Protein AF-A1ZEM6-F1 (afdb_monomer_lite)

Radius of gyration: 16.41 Å; chains: 1; bounding box: 43×34×38 Å

Sequence (172 aa):
MLGLWVEDVTYPALGAGQVQSYDAHRHSCMVERWQKPVINHLSFNGILYPYHRLQHARYHYVGRHGNALYYVHQGTVWRMDFEPTPGIWSVADFAGAGTSFYERRAYTEAMHLEGRGDELTHDEAEMLISYWQYSGELEGLIPYLIPCEHHERSSLGQYLSELRQTYAMVVA

Organism: NCBI:txid313606

pLDDT: mean 90.65, std 8.65, range [46.56, 97.38]

Foldseek 3Di:
DALFWKAFQVCNVQAIWGFFAADPVQQWTQTAPRLCQADPNDGNHRDTGHPVRIFGHALFFQDDDDQKTWGDHRLFIKIAGDDDDVVRGGPCSLVDPVQGRVNSSVVSVVCVVVVRIDGQDPVNLVVVLVVCLVPVPSLSCCCSSPPPVPPNPHTSVVVSVVVSVVVVVVVD

Secondary structure (DSSP, 8-state):
-TT-EEEESS-GGG-EEEEEEEETTTTEEEEE--SS-EETTEE-TTEEEEGGGEEE-EEEEEEEETTEEEEEETTEEEEEE---BTTB-SHHHHHSTTS-HHHHHHHHHHHHHTT--EEPPHHHHHHHHHHHHHH-TTGGGHHHHS--SS-TTS-HHHHHHHHHHHHHHH--

Structure (mmCIF, N/CA/C/O backbone):
data_AF-A1ZEM6-F1
#
_entry.id   AF-A1ZEM6-F1
#
loop_
_atom_site.group_PDB
_atom_site.id
_atom_site.type_symbol
_atom_site.label_atom_id
_atom_site.label_alt_id
_atom_site.label_comp_id
_atom_site.label_asym_id
_atom_site.label_entity_id
_atom_site.label_seq_id
_atom_site.pdbx_PDB_ins_code
_atom_site.Cartn_x
_atom_site.Cartn_y
_atom_site.Cartn_z
_atom_site.occupancy
_atom_site.B_iso_or_equiv
_atom_site.auth_seq_id
_atom_site.auth_comp_id
_atom_site.auth_asym_id
_atom_site.auth_atom_id
_atom_site.pdbx_PDB_model_num
ATOM 1 N N . MET A 1 1 ? -11.528 4.773 6.469 1.00 82.81 1 MET A N 1
ATOM 2 C CA . MET A 1 1 ? -10.085 4.643 6.797 1.00 82.81 1 MET A CA 1
ATOM 3 C C . MET A 1 1 ? -9.621 3.211 7.032 1.00 82.81 1 MET A C 1
ATOM 5 O O . MET A 1 1 ? -8.427 2.982 6.883 1.00 82.81 1 MET A O 1
ATOM 9 N N . LEU A 1 2 ? -10.494 2.274 7.426 1.00 91.00 2 LEU A N 1
ATOM 10 C CA . LEU A 1 2 ? -10.099 0.881 7.658 1.00 91.00 2 LEU A CA 1
ATOM 11 C C . LEU A 1 2 ? -9.315 0.315 6.466 1.00 91.00 2 LEU A C 1
ATOM 13 O O . LEU A 1 2 ? -9.704 0.545 5.327 1.00 91.00 2 LEU A O 1
ATOM 17 N N . GLY A 1 3 ? -8.206 -0.375 6.728 1.00 91.81 3 GLY A N 1
ATOM 18 C CA . GLY A 1 3 ? -7.379 -1.025 5.713 1.00 91.81 3 GLY A CA 1
ATOM 19 C C . GLY A 1 3 ? -6.491 -0.116 4.869 1.00 91.81 3 GLY A C 1
ATOM 20 O O . GLY A 1 3 ? -5.581 -0.620 4.208 1.00 91.81 3 GLY A O 1
ATOM 21 N N . LEU A 1 4 ? -6.702 1.200 4.926 1.00 93.56 4 LEU A N 1
ATOM 22 C CA . LEU A 1 4 ? -5.888 2.163 4.198 1.00 93.56 4 LEU A CA 1
ATOM 23 C C . LEU A 1 4 ? -4.500 2.286 4.834 1.00 93.56 4 LEU A C 1
ATOM 25 O O . LEU A 1 4 ? -4.338 2.263 6.058 1.00 93.56 4 LEU A O 1
ATOM 29 N N . TRP A 1 5 ? -3.504 2.467 3.979 1.00 95.12 5 TRP A N 1
ATOM 30 C CA . TRP A 1 5 ? -2.154 2.846 4.355 1.00 95.12 5 TRP A CA 1
ATOM 31 C C . TRP A 1 5 ? -2.068 4.339 4.653 1.00 95.12 5 TRP A C 1
ATOM 33 O O . TRP A 1 5 ? -2.541 5.185 3.886 1.00 95.12 5 TRP A O 1
ATOM 43 N N . VAL A 1 6 ? -1.439 4.651 5.777 1.00 95.62 6 VAL A N 1
ATOM 44 C CA . VAL A 1 6 ? -1.325 5.990 6.348 1.00 95.62 6 VAL A CA 1
ATOM 45 C C . VAL A 1 6 ? 0.102 6.273 6.786 1.00 95.62 6 VAL A C 1
ATOM 47 O O . VAL A 1 6 ? 0.853 5.354 7.084 1.00 95.62 6 VAL A O 1
ATOM 50 N N . GLU A 1 7 ? 0.461 7.544 6.863 1.00 96.12 7 GLU A N 1
ATOM 51 C CA . GLU A 1 7 ? 1.690 8.039 7.481 1.00 96.12 7 GLU A CA 1
ATOM 52 C C . GLU A 1 7 ? 1.341 8.841 8.737 1.00 96.12 7 GLU A C 1
ATOM 54 O O . GLU A 1 7 ? 0.303 9.507 8.779 1.00 96.12 7 GLU A O 1
ATOM 59 N N . ASP A 1 8 ? 2.219 8.811 9.742 1.00 95.56 8 ASP A N 1
ATOM 60 C CA . ASP A 1 8 ? 2.127 9.708 10.897 1.00 95.56 8 ASP A CA 1
ATOM 61 C C . ASP A 1 8 ? 2.864 11.024 10.592 1.00 95.56 8 ASP A C 1
ATOM 63 O O . ASP A 1 8 ? 4.083 11.041 10.400 1.00 95.56 8 ASP A O 1
ATOM 67 N N . VAL A 1 9 ? 2.132 12.140 10.575 1.00 95.50 9 VAL A N 1
ATOM 68 C CA . VAL A 1 9 ? 2.683 13.482 10.300 1.00 95.50 9 VAL A CA 1
ATOM 69 C C . VAL A 1 9 ? 3.625 13.976 11.401 1.00 95.50 9 VAL A C 1
ATOM 71 O O . VAL A 1 9 ? 4.488 14.814 11.154 1.00 95.50 9 VAL A O 1
ATOM 74 N N . THR A 1 10 ? 3.464 13.468 12.625 1.00 93.06 10 THR A N 1
ATOM 75 C CA . THR A 1 10 ? 4.297 13.803 13.787 1.00 93.06 10 THR A CA 1
ATOM 76 C C . THR A 1 10 ? 5.531 12.910 13.861 1.00 93.06 10 THR A C 1
ATOM 78 O O . THR A 1 10 ? 6.566 13.339 14.370 1.00 93.06 10 THR A O 1
ATOM 81 N N . TYR A 1 11 ? 5.451 11.681 13.337 1.00 92.12 11 TYR A N 1
ATOM 82 C CA . TYR A 1 11 ? 6.568 10.735 13.328 1.00 92.12 11 TYR A CA 1
ATOM 83 C C . TYR A 1 11 ? 6.850 10.131 11.937 1.00 92.12 11 TYR A C 1
ATOM 85 O O . TYR A 1 11 ? 6.749 8.913 11.753 1.00 92.12 11 TYR A O 1
ATOM 93 N N . PRO A 1 12 ? 7.313 10.938 10.957 1.00 90.19 12 PRO A N 1
ATOM 94 C CA . PRO A 1 12 ? 7.529 10.474 9.580 1.00 90.19 12 PRO A CA 1
ATOM 95 C C . PRO A 1 12 ? 8.537 9.323 9.452 1.00 90.19 12 PRO A C 1
ATOM 97 O O . PRO A 1 12 ? 8.545 8.584 8.468 1.00 90.19 12 PRO A O 1
ATOM 100 N N . ALA A 1 13 ? 9.399 9.148 10.458 1.00 91.38 13 ALA A N 1
ATOM 101 C CA . ALA A 1 13 ? 10.371 8.066 10.505 1.00 91.38 13 ALA A CA 1
ATOM 102 C C . ALA A 1 13 ? 9.726 6.666 10.523 1.00 91.38 13 ALA A C 1
ATOM 104 O O . ALA A 1 13 ? 10.405 5.723 10.124 1.00 91.38 13 ALA A O 1
ATOM 105 N N . LEU A 1 14 ? 8.452 6.518 10.923 1.00 93.31 14 LEU A N 1
ATOM 106 C CA . LEU A 1 14 ? 7.731 5.233 10.865 1.00 93.31 14 LEU A CA 1
ATOM 107 C C . LEU A 1 14 ? 7.543 4.719 9.429 1.00 93.31 14 LEU A C 1
ATOM 109 O O . LEU A 1 14 ? 7.387 3.512 9.223 1.00 93.31 14 LEU A O 1
ATOM 113 N N . GLY A 1 15 ? 7.571 5.624 8.445 1.00 93.94 15 GLY A N 1
ATOM 114 C CA . GLY A 1 15 ? 7.066 5.358 7.105 1.00 93.94 15 GLY A CA 1
ATOM 115 C C . GLY A 1 15 ? 5.536 5.327 7.097 1.00 93.94 15 GLY A C 1
ATOM 116 O O . GLY A 1 15 ? 4.877 6.056 7.835 1.00 93.94 15 GLY A O 1
ATOM 117 N N . ALA A 1 16 ? 4.983 4.473 6.252 1.00 95.00 16 ALA A N 1
ATOM 118 C CA . ALA A 1 16 ? 3.581 4.103 6.212 1.00 95.00 16 ALA A CA 1
ATOM 119 C C . ALA A 1 16 ? 3.247 2.895 7.116 1.00 95.00 16 ALA A C 1
ATOM 121 O O . ALA A 1 16 ? 4.078 2.030 7.399 1.00 95.00 16 ALA A O 1
ATOM 122 N N . GLY A 1 17 ? 1.997 2.829 7.553 1.00 95.50 17 GLY A N 1
ATOM 123 C CA . GLY A 1 17 ? 1.397 1.728 8.303 1.00 95.50 17 GLY A CA 1
ATOM 124 C C . GLY A 1 17 ? -0.039 1.509 7.846 1.00 95.50 17 GLY A C 1
ATOM 125 O O . GLY A 1 17 ? -0.609 2.359 7.169 1.00 95.50 17 GLY A O 1
ATOM 126 N N . GLN A 1 18 ? -0.625 0.366 8.181 1.00 95.25 18 GLN A N 1
ATOM 127 C CA . GLN A 1 18 ? -1.958 -0.024 7.738 1.00 95.25 18 GLN A CA 1
ATOM 128 C C . GLN A 1 18 ? -2.962 0.045 8.888 1.00 95.25 18 GLN A C 1
ATOM 130 O O . GLN A 1 18 ? -2.776 -0.586 9.933 1.00 95.25 18 GLN A O 1
ATOM 135 N N . VAL A 1 19 ? -4.053 0.781 8.679 1.00 94.75 19 VAL A N 1
ATOM 136 C CA . VAL A 1 19 ? -5.146 0.898 9.651 1.00 94.75 19 VAL A CA 1
ATOM 137 C C . VAL A 1 19 ? -5.845 -0.454 9.813 1.00 94.75 19 VAL A C 1
ATOM 139 O O . VAL A 1 19 ? -6.445 -0.963 8.869 1.00 94.75 19 VAL A O 1
ATOM 142 N N . GLN A 1 20 ? -5.805 -1.022 11.017 1.00 94.56 20 GLN A N 1
ATOM 143 C CA . GLN A 1 20 ? -6.416 -2.320 11.330 1.00 94.56 20 GLN A CA 1
ATOM 144 C C . GLN A 1 20 ? -7.802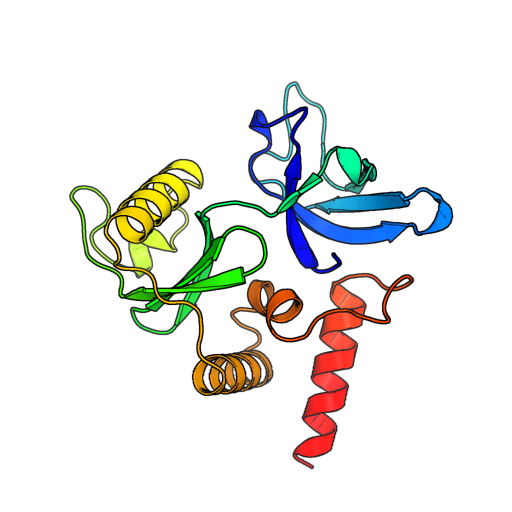 -2.202 11.957 1.00 94.56 20 GLN A C 1
ATOM 146 O O . GLN A 1 20 ? -8.611 -3.115 11.819 1.00 94.56 20 GLN A O 1
ATOM 151 N N . SER A 1 21 ? -8.081 -1.106 12.659 1.00 92.50 21 SER A N 1
ATOM 152 C CA . SER A 1 21 ? -9.401 -0.808 13.216 1.00 92.50 21 SER A CA 1
ATOM 153 C C . SER A 1 21 ? -9.549 0.688 13.479 1.00 92.50 21 SER A C 1
ATOM 155 O O . SER A 1 21 ? -8.567 1.439 13.502 1.00 92.50 21 SER A O 1
ATOM 157 N N . TYR A 1 22 ? -10.790 1.119 13.677 1.00 88.75 22 TYR A N 1
ATOM 158 C CA . TYR A 1 22 ? -11.150 2.484 14.037 1.00 88.75 22 TYR A CA 1
ATOM 159 C C . TYR A 1 22 ? -11.918 2.490 15.365 1.00 88.75 22 TYR A C 1
ATOM 161 O O . TYR A 1 22 ? -12.779 1.646 15.587 1.00 88.75 22 TYR A O 1
ATOM 169 N N . ASP A 1 23 ? -11.603 3.443 16.242 1.00 88.62 23 ASP A N 1
ATOM 170 C CA . ASP A 1 23 ? -12.372 3.763 17.443 1.00 88.62 23 ASP A CA 1
ATOM 171 C C . ASP A 1 23 ? -13.088 5.105 17.243 1.00 88.62 23 ASP A C 1
ATOM 173 O O . ASP A 1 23 ? -12.477 6.182 17.325 1.00 88.62 23 ASP A O 1
ATOM 177 N N . ALA A 1 24 ? -14.400 5.026 17.001 1.00 84.44 24 ALA A N 1
ATOM 178 C CA . ALA A 1 24 ? -15.255 6.186 16.784 1.00 84.44 24 ALA A CA 1
ATOM 179 C C . ALA A 1 24 ? -15.351 7.117 17.986 1.00 84.44 24 ALA A C 1
ATOM 181 O O . ALA A 1 24 ? -15.338 8.336 17.824 1.00 84.44 24 ALA A O 1
ATOM 182 N N . HIS A 1 25 ? -15.359 6.563 19.196 1.00 86.88 25 HIS A N 1
ATOM 183 C CA . HIS A 1 25 ? -15.473 7.353 20.416 1.00 86.88 25 HIS A CA 1
ATOM 184 C C . HIS A 1 25 ? -14.220 8.190 20.673 1.00 86.88 25 HIS A C 1
ATOM 186 O O . HIS A 1 25 ? -14.305 9.284 21.227 1.00 86.88 25 HIS A O 1
ATOM 192 N N . ARG A 1 26 ? -13.050 7.680 20.271 1.00 88.31 26 ARG A N 1
ATOM 193 C CA . ARG A 1 26 ? -11.756 8.354 20.456 1.00 88.31 26 ARG A CA 1
ATOM 194 C C . ARG A 1 26 ? -11.252 9.074 19.209 1.00 88.31 26 ARG A C 1
ATOM 196 O O . ARG A 1 26 ? -10.156 9.631 19.255 1.00 88.31 26 ARG A O 1
ATOM 203 N N . HIS A 1 27 ? -11.994 9.034 18.100 1.00 90.56 27 HIS A N 1
ATOM 204 C CA . HIS A 1 27 ? -11.561 9.550 16.797 1.00 90.56 27 HIS A CA 1
ATOM 205 C C . HIS A 1 27 ? -10.120 9.122 16.444 1.00 90.56 27 HIS A C 1
ATOM 207 O O . HIS A 1 27 ? -9.272 9.943 16.080 1.00 90.56 27 HIS A O 1
ATOM 213 N N . SER A 1 28 ? -9.823 7.833 16.642 1.00 93.50 28 SER A N 1
ATOM 214 C CA . SER A 1 28 ? -8.466 7.281 16.552 1.00 93.50 28 SER A CA 1
ATOM 215 C C . SER A 1 28 ? -8.441 5.936 15.830 1.00 93.50 28 SER A C 1
ATOM 217 O O . SER A 1 28 ? -9.406 5.184 15.882 1.00 93.50 28 SER A O 1
ATOM 219 N N . CYS A 1 29 ? -7.328 5.604 15.182 1.00 93.94 29 CYS A N 1
ATOM 220 C CA . CYS A 1 29 ? -7.115 4.332 14.491 1.00 93.94 29 CYS A CA 1
ATOM 221 C C . CYS A 1 29 ? -6.086 3.467 15.197 1.00 93.94 29 CYS A C 1
ATOM 223 O O . CYS A 1 29 ? -5.040 3.969 15.599 1.00 93.94 29 CYS A O 1
ATOM 225 N N . MET A 1 30 ? -6.328 2.161 15.256 1.00 95.12 30 MET A N 1
ATOM 226 C CA . MET A 1 30 ? -5.258 1.207 15.525 1.00 95.12 30 MET A CA 1
ATOM 227 C C . MET A 1 30 ? -4.487 0.982 14.230 1.00 95.12 30 MET A C 1
ATOM 229 O O . MET A 1 30 ? -5.076 0.586 13.220 1.00 95.12 30 MET A O 1
ATOM 233 N N . VAL A 1 31 ? -3.184 1.245 14.248 1.00 95.81 31 VAL A N 1
ATOM 234 C CA . VAL A 1 31 ? -2.320 1.064 13.077 1.00 95.81 31 VAL A CA 1
ATOM 235 C C . VAL A 1 31 ? -1.299 -0.026 13.371 1.00 95.81 31 VAL A C 1
ATOM 237 O O . VAL A 1 31 ? -0.703 -0.078 14.448 1.00 95.81 31 VAL A O 1
ATOM 240 N N . GLU A 1 32 ? -1.110 -0.912 12.403 1.00 95.69 32 GLU A N 1
ATOM 241 C CA . GLU A 1 32 ? -0.087 -1.951 12.438 1.00 95.69 32 GLU A CA 1
ATOM 242 C C . GLU A 1 32 ? 0.701 -1.962 11.132 1.00 95.69 32 GLU A C 1
ATOM 244 O O . GLU A 1 32 ? 0.435 -1.183 10.219 1.00 95.69 32 GLU A O 1
ATOM 249 N N . ARG A 1 33 ? 1.672 -2.876 11.026 1.00 93.81 33 ARG A N 1
ATOM 250 C CA . ARG A 1 33 ? 2.483 -3.068 9.816 1.00 93.81 33 ARG A CA 1
ATOM 251 C C . ARG A 1 33 ? 3.194 -1.784 9.377 1.00 93.81 33 ARG A C 1
ATOM 253 O O . ARG A 1 33 ? 3.429 -1.587 8.187 1.00 93.81 33 ARG A O 1
ATOM 260 N N . TRP A 1 34 ? 3.561 -0.931 10.338 1.00 95.31 34 TRP A N 1
ATOM 261 C CA . TRP A 1 34 ? 4.481 0.175 10.090 1.00 95.31 34 TRP A CA 1
ATOM 262 C C . TRP A 1 34 ? 5.757 -0.357 9.438 1.00 95.31 34 TRP A C 1
ATOM 264 O O . TRP A 1 34 ? 6.263 -1.397 9.864 1.00 95.31 34 TRP A O 1
ATOM 274 N N . GLN A 1 35 ? 6.315 0.342 8.445 1.00 92.06 35 GLN A N 1
ATOM 275 C CA . GLN A 1 35 ? 7.572 -0.122 7.841 1.00 92.06 35 GLN A CA 1
ATOM 276 C C . GLN A 1 35 ? 8.763 -0.029 8.793 1.00 92.06 35 GLN A C 1
ATOM 278 O O . GLN A 1 35 ? 9.673 -0.853 8.707 1.00 92.06 35 GLN A O 1
ATOM 283 N N . LYS A 1 36 ? 8.753 0.923 9.731 1.00 91.81 36 LYS A N 1
ATOM 284 C CA . LYS A 1 36 ? 9.650 0.922 10.893 1.00 91.81 36 LYS A CA 1
ATOM 285 C C . LYS A 1 36 ? 8.831 0.790 12.176 1.00 91.81 36 LYS A C 1
ATOM 287 O O . LYS A 1 36 ? 8.566 1.793 12.833 1.00 91.81 36 LYS A O 1
ATOM 292 N N . PRO A 1 37 ? 8.423 -0.434 12.554 1.00 91.25 37 PRO A N 1
ATOM 293 C CA . PRO A 1 37 ? 7.498 -0.642 13.665 1.00 91.25 37 PRO A CA 1
ATOM 294 C C . PRO A 1 37 ? 8.152 -0.471 15.038 1.00 91.25 37 PRO A C 1
ATOM 296 O O . PRO A 1 37 ? 7.434 -0.340 16.025 1.00 91.25 37 PRO A O 1
ATOM 299 N N . VAL A 1 38 ? 9.489 -0.478 15.116 1.00 92.56 38 VAL A N 1
ATOM 300 C CA . VAL A 1 38 ? 10.242 -0.269 16.357 1.00 92.56 38 VAL A CA 1
ATOM 301 C C . VAL A 1 38 ? 11.274 0.832 16.160 1.00 92.56 38 VAL A C 1
ATOM 303 O O . VAL A 1 38 ? 12.131 0.731 15.282 1.00 92.56 38 VAL A O 1
ATOM 306 N N . ILE A 1 39 ? 11.219 1.868 16.997 1.00 89.81 39 ILE A N 1
ATOM 307 C CA . ILE A 1 39 ? 12.190 2.971 17.014 1.00 89.81 39 ILE A CA 1
ATOM 308 C C . ILE A 1 39 ? 12.572 3.240 18.466 1.00 89.81 39 ILE A C 1
ATOM 310 O O . ILE A 1 39 ? 11.704 3.331 19.329 1.00 89.81 39 ILE A O 1
ATOM 314 N N . ASN A 1 40 ? 13.875 3.329 18.752 1.00 91.19 40 ASN A N 1
ATOM 315 C CA . ASN A 1 40 ? 14.401 3.516 20.111 1.00 91.19 40 ASN A CA 1
ATOM 316 C C . ASN A 1 40 ? 13.824 2.506 21.125 1.00 91.19 40 ASN A C 1
ATOM 318 O O . ASN A 1 40 ? 13.452 2.875 22.235 1.00 91.19 40 ASN A O 1
ATOM 322 N N . HIS A 1 41 ? 13.724 1.233 20.724 1.00 93.12 41 HIS A N 1
ATOM 323 C CA . HIS A 1 41 ? 13.153 0.130 21.515 1.00 93.12 41 HIS A CA 1
ATOM 324 C C . HIS A 1 41 ? 11.652 0.247 21.846 1.00 93.12 41 HIS A C 1
ATOM 326 O O . HIS A 1 41 ? 11.136 -0.569 22.607 1.00 93.12 41 HIS A O 1
ATOM 332 N N . LEU A 1 42 ? 10.931 1.206 21.258 1.00 91.31 42 LEU A N 1
ATOM 333 C CA . LEU A 1 42 ? 9.482 1.355 21.408 1.00 91.31 42 LEU A CA 1
ATOM 334 C C . LEU A 1 42 ? 8.761 0.762 20.199 1.00 91.31 42 LEU A C 1
ATOM 336 O O . LEU A 1 42 ? 9.099 1.098 19.066 1.00 91.31 42 LEU A O 1
ATOM 340 N N . SER A 1 43 ? 7.771 -0.101 20.446 1.00 93.88 43 SER A N 1
ATOM 341 C CA . SER A 1 43 ? 6.876 -0.623 19.408 1.00 93.88 43 SER A CA 1
ATOM 342 C C . SER A 1 43 ? 5.737 0.354 19.136 1.00 93.88 43 SER A C 1
ATOM 344 O O . SER A 1 43 ? 5.097 0.848 20.062 1.00 93.88 43 SER A O 1
ATOM 346 N N . PHE A 1 44 ? 5.467 0.572 17.856 1.00 94.75 44 PHE A N 1
ATOM 347 C CA . PHE A 1 44 ? 4.429 1.463 17.343 1.00 94.75 44 PHE A CA 1
ATOM 348 C C . PHE A 1 44 ? 3.255 0.699 16.711 1.00 94.75 44 PHE A C 1
ATOM 350 O O . PHE A 1 44 ? 2.234 1.286 16.371 1.00 94.75 44 PHE A O 1
ATOM 357 N N . ASN A 1 45 ? 3.362 -0.624 16.564 1.00 95.00 45 ASN A N 1
ATOM 358 C CA . ASN A 1 45 ? 2.226 -1.446 16.145 1.00 95.00 45 ASN A CA 1
ATOM 359 C C . ASN A 1 45 ? 1.218 -1.605 17.291 1.00 95.00 45 ASN A C 1
ATOM 361 O O . ASN A 1 45 ? 1.610 -1.818 18.439 1.00 95.00 45 ASN A O 1
ATOM 365 N N . GLY A 1 46 ? -0.073 -1.563 16.956 1.00 89.31 46 GLY A N 1
ATOM 366 C CA . GLY A 1 46 ? -1.166 -1.887 17.878 1.00 89.31 46 GLY A CA 1
ATOM 367 C C . GLY A 1 46 ? -1.543 -0.759 18.843 1.00 89.31 46 GLY A C 1
ATOM 368 O O . GLY A 1 46 ? -2.361 -0.969 19.736 1.00 89.31 46 GLY A O 1
ATOM 369 N N . ILE A 1 47 ? -0.975 0.441 18.677 1.00 92.56 47 ILE A N 1
ATOM 370 C CA . ILE A 1 47 ? -1.375 1.631 19.441 1.00 92.56 47 ILE A CA 1
ATOM 371 C C . ILE A 1 47 ? -2.427 2.447 18.679 1.00 92.56 47 ILE A C 1
ATOM 373 O O . ILE A 1 47 ? -2.561 2.336 17.458 1.00 92.56 47 ILE A O 1
ATOM 377 N N . LEU A 1 48 ? -3.177 3.274 19.413 1.00 93.88 48 LEU A N 1
ATOM 378 C CA . LEU A 1 48 ? -4.186 4.170 18.847 1.00 93.88 48 LEU A CA 1
ATOM 379 C C . LEU A 1 48 ? -3.572 5.513 18.438 1.00 93.88 48 LEU A C 1
ATOM 381 O O . LEU A 1 48 ? -2.964 6.207 19.253 1.00 93.88 48 LEU A O 1
ATOM 385 N N . TYR A 1 49 ? -3.808 5.898 17.189 1.00 95.12 49 TYR A N 1
ATOM 386 C CA . TYR A 1 49 ? -3.358 7.142 16.576 1.00 95.12 49 TYR A CA 1
ATOM 387 C C . TYR A 1 49 ? -4.552 8.057 16.291 1.00 95.12 49 TYR A C 1
ATOM 389 O O . TYR A 1 49 ? -5.461 7.647 15.566 1.00 95.12 49 TYR A O 1
ATOM 397 N N . PRO A 1 50 ? -4.569 9.298 16.805 1.00 94.88 50 PRO A N 1
ATOM 398 C CA . PRO A 1 50 ? -5.611 10.264 16.478 1.00 94.88 50 PRO A CA 1
ATOM 399 C C . PRO A 1 50 ? -5.660 10.580 14.982 1.00 94.88 50 PRO A C 1
ATOM 401 O O . PRO A 1 50 ? -4.617 10.748 14.351 1.00 94.88 50 PRO A O 1
ATOM 404 N N . TYR A 1 51 ? -6.862 10.766 14.432 1.00 92.00 51 TYR A N 1
ATOM 405 C CA . TYR A 1 51 ? -7.045 11.049 13.003 1.00 92.00 51 TYR A CA 1
ATOM 406 C C . TYR A 1 51 ? -6.247 12.235 12.476 1.00 92.00 51 TYR A C 1
ATOM 408 O O . TYR A 1 51 ? -5.644 12.139 11.417 1.00 92.00 51 TYR A O 1
ATOM 416 N N . HIS A 1 52 ? -6.186 13.332 13.229 1.00 93.56 52 HIS A N 1
ATOM 417 C CA . HIS A 1 52 ? -5.463 14.535 12.813 1.00 93.56 52 HIS A CA 1
ATOM 418 C C .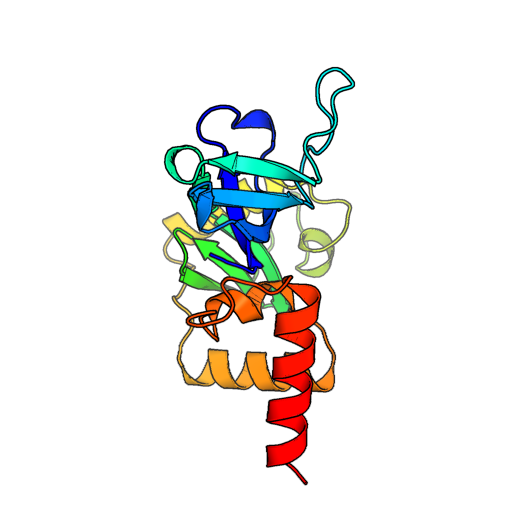 HIS A 1 52 ? -3.942 14.330 12.679 1.00 93.56 52 HIS A C 1
ATOM 420 O O . HIS A 1 52 ? -3.259 15.214 12.172 1.00 93.56 52 HIS A O 1
ATOM 426 N N . ARG A 1 53 ? -3.398 13.201 13.160 1.00 95.00 53 ARG A N 1
ATOM 427 C CA . ARG A 1 53 ? -1.987 12.831 12.979 1.00 95.00 53 ARG A CA 1
ATOM 428 C C . ARG A 1 53 ? -1.746 11.931 11.777 1.00 95.00 53 ARG A C 1
ATOM 430 O O . ARG A 1 53 ? -0.594 11.711 11.420 1.00 95.00 53 ARG A O 1
ATOM 437 N N . LEU A 1 54 ? -2.802 11.381 11.195 1.00 95.44 54 LEU A N 1
ATOM 438 C CA . LEU A 1 54 ? -2.706 10.430 10.106 1.00 95.44 54 LEU A CA 1
ATOM 439 C C . LEU A 1 54 ? -3.032 11.129 8.793 1.00 95.44 54 LEU A C 1
ATOM 441 O O . LEU A 1 54 ? -4.038 11.823 8.673 1.00 95.44 54 LEU A O 1
ATOM 445 N N . GLN A 1 55 ? -2.194 10.895 7.794 1.00 95.62 55 GLN A N 1
ATOM 446 C CA . GLN A 1 55 ? -2.476 11.254 6.408 1.00 95.62 55 GLN A CA 1
ATOM 447 C C . GLN A 1 55 ? -2.404 10.007 5.537 1.00 95.62 55 GLN A C 1
ATOM 449 O O . GLN A 1 55 ? -1.720 9.047 5.890 1.00 95.62 55 GLN A O 1
ATOM 454 N N . HIS A 1 56 ? -3.078 10.006 4.389 1.00 95.19 56 HIS A N 1
ATOM 455 C CA . HIS A 1 56 ? -2.932 8.910 3.435 1.00 95.19 56 HIS A CA 1
ATOM 456 C C . HIS A 1 56 ? -1.478 8.767 2.989 1.00 95.19 56 HIS A C 1
ATOM 458 O O . HIS A 1 56 ? -0.805 9.760 2.703 1.00 95.19 56 HIS A O 1
ATOM 464 N N . ALA A 1 57 ? -1.009 7.522 2.911 1.00 94.69 57 ALA A N 1
ATOM 465 C CA . ALA A 1 57 ? 0.330 7.240 2.430 1.00 94.69 57 ALA A CA 1
ATOM 466 C C . ALA A 1 57 ? 0.518 7.750 0.994 1.00 94.69 57 ALA A C 1
ATOM 468 O O . ALA A 1 57 ? -0.405 7.739 0.171 1.00 94.69 57 ALA A O 1
ATOM 469 N N . ARG A 1 58 ? 1.736 8.207 0.699 1.00 94.69 58 ARG A N 1
ATOM 470 C CA . ARG A 1 58 ? 2.103 8.754 -0.609 1.00 94.69 58 ARG A CA 1
ATOM 471 C C . ARG A 1 58 ? 3.089 7.829 -1.305 1.00 94.69 58 ARG A C 1
ATOM 473 O O . ARG A 1 58 ? 4.114 7.480 -0.723 1.00 94.69 58 ARG A O 1
ATOM 480 N N . TYR A 1 59 ? 2.781 7.486 -2.555 1.00 96.38 59 TYR A N 1
ATOM 481 C CA . TYR A 1 59 ? 3.606 6.628 -3.414 1.00 96.38 59 TYR A CA 1
ATOM 482 C C . TYR A 1 59 ? 3.941 5.283 -2.762 1.00 96.38 59 TYR A C 1
ATOM 484 O O . TYR A 1 59 ? 5.036 4.742 -2.918 1.00 96.38 59 TYR A O 1
ATOM 492 N N . HIS A 1 60 ? 3.009 4.759 -1.966 1.00 95.75 60 HIS A N 1
ATOM 493 C CA . HIS A 1 60 ? 3.232 3.514 -1.254 1.00 95.75 60 HIS A CA 1
ATOM 494 C C . HIS A 1 60 ? 2.871 2.337 -2.156 1.00 95.75 60 HIS A C 1
ATOM 496 O O . HIS A 1 60 ? 1.714 2.178 -2.533 1.00 95.75 60 HIS A O 1
ATOM 502 N N . TYR A 1 61 ? 3.867 1.522 -2.498 1.00 95.31 61 TYR A N 1
ATOM 503 C CA . TYR A 1 61 ? 3.669 0.263 -3.210 1.00 95.31 61 TYR A CA 1
ATOM 504 C C . TYR A 1 61 ? 2.847 -0.721 -2.371 1.00 95.31 61 TYR A C 1
ATOM 506 O O . TYR A 1 61 ? 3.197 -0.997 -1.224 1.00 95.31 61 TYR A O 1
ATOM 514 N N . VAL A 1 62 ? 1.799 -1.281 -2.972 1.00 93.31 62 VAL A N 1
ATOM 515 C CA . VAL A 1 62 ? 0.827 -2.161 -2.299 1.00 93.31 62 VAL A CA 1
ATOM 516 C C . VAL A 1 62 ? 0.680 -3.528 -2.969 1.00 93.31 62 VAL A C 1
ATOM 518 O O . VAL A 1 62 ? 0.097 -4.432 -2.373 1.00 93.31 62 VAL A O 1
ATOM 521 N N . GLY A 1 63 ? 1.241 -3.723 -4.165 1.00 93.69 63 GLY A N 1
ATOM 522 C CA . GLY A 1 63 ? 1.282 -5.031 -4.816 1.00 93.69 63 GLY A CA 1
ATOM 523 C C . GLY A 1 63 ? 1.517 -4.962 -6.323 1.00 93.69 63 GLY A C 1
ATOM 524 O O . GLY A 1 63 ? 1.633 -3.881 -6.894 1.00 93.69 63 GLY A O 1
ATOM 525 N N . ARG A 1 64 ? 1.583 -6.125 -6.977 1.00 94.44 64 ARG A N 1
ATOM 526 C CA . ARG A 1 64 ? 1.778 -6.247 -8.429 1.00 94.44 64 ARG A CA 1
ATOM 527 C C . ARG A 1 64 ? 0.895 -7.330 -9.044 1.00 94.44 64 ARG A C 1
ATOM 529 O O . ARG A 1 64 ? 0.584 -8.312 -8.376 1.00 94.44 64 ARG A O 1
ATOM 536 N N . HIS A 1 65 ? 0.597 -7.200 -10.332 1.00 93.25 65 HIS A N 1
ATOM 537 C CA . HIS A 1 65 ? 0.020 -8.262 -11.159 1.00 93.25 65 HIS A CA 1
ATOM 538 C C . HIS A 1 65 ? 0.699 -8.246 -12.531 1.00 93.25 65 HIS A C 1
ATOM 540 O O . HIS A 1 65 ? 0.753 -7.214 -13.199 1.00 93.25 65 HIS A O 1
ATOM 546 N N . GLY A 1 66 ? 1.284 -9.374 -12.941 1.00 91.62 66 GLY A N 1
ATOM 547 C CA . GLY A 1 66 ? 2.174 -9.395 -14.105 1.00 91.62 66 GLY A CA 1
ATOM 548 C C . GLY A 1 66 ? 3.335 -8.403 -13.942 1.00 91.62 66 GLY A C 1
ATOM 549 O O . GLY A 1 66 ? 4.042 -8.448 -12.930 1.00 91.62 66 GLY A O 1
ATOM 550 N N . ASN A 1 67 ? 3.505 -7.517 -14.930 1.00 94.69 67 ASN A N 1
ATOM 551 C CA . ASN A 1 67 ? 4.490 -6.429 -14.914 1.00 94.69 67 ASN A CA 1
ATOM 552 C C . ASN A 1 67 ? 3.920 -5.090 -14.399 1.00 94.69 67 ASN A C 1
ATOM 554 O O . ASN A 1 67 ? 4.647 -4.103 -14.350 1.00 94.69 67 ASN A O 1
ATOM 558 N N . ALA A 1 68 ? 2.640 -5.043 -14.020 1.00 95.88 68 ALA A N 1
ATOM 559 C CA . ALA A 1 68 ? 2.017 -3.844 -13.480 1.00 95.88 68 ALA A CA 1
ATOM 560 C C . ALA A 1 68 ? 2.271 -3.733 -11.972 1.00 95.88 68 ALA A C 1
ATOM 562 O O . ALA A 1 68 ? 2.082 -4.697 -11.221 1.00 95.88 68 ALA A O 1
ATOM 563 N N . LEU A 1 69 ? 2.671 -2.545 -11.531 1.00 96.88 69 LEU A N 1
ATOM 564 C CA . LEU A 1 69 ? 2.765 -2.155 -10.133 1.00 96.88 69 LEU A CA 1
ATOM 565 C C . LEU A 1 69 ? 1.519 -1.375 -9.731 1.00 96.88 69 LEU A C 1
ATOM 567 O O . LEU A 1 69 ? 1.091 -0.467 -10.443 1.00 96.88 69 LEU A O 1
ATOM 571 N N . TYR A 1 70 ? 1.008 -1.676 -8.543 1.00 96.94 70 TYR A N 1
ATOM 572 C CA . TYR A 1 70 ? -0.048 -0.914 -7.899 1.00 96.94 70 TYR A CA 1
ATOM 573 C C . TYR A 1 70 ? 0.513 -0.199 -6.680 1.00 96.94 70 TYR A C 1
ATOM 575 O O . TYR A 1 70 ? 1.222 -0.776 -5.843 1.00 96.94 70 TYR A O 1
ATOM 583 N N . TYR A 1 71 ? 0.185 1.079 -6.581 1.00 96.62 71 TYR A N 1
ATOM 584 C CA . TYR A 1 71 ? 0.604 1.944 -5.494 1.00 96.62 71 TYR A CA 1
ATOM 585 C C . TYR A 1 71 ? -0.530 2.882 -5.113 1.00 96.62 71 TYR A C 1
ATOM 587 O O . TYR A 1 71 ? -1.479 3.080 -5.866 1.00 96.62 71 TYR A O 1
ATOM 595 N N . VAL A 1 72 ? -0.433 3.459 -3.923 1.00 94.88 72 VAL A N 1
ATOM 596 C CA . VAL A 1 72 ? -1.417 4.422 -3.437 1.00 94.88 72 VAL A CA 1
ATOM 597 C C . VAL A 1 72 ? -0.797 5.803 -3.357 1.00 94.88 72 VAL A C 1
ATOM 599 O O . VAL A 1 72 ? 0.336 5.981 -2.895 1.00 94.88 72 VAL A O 1
ATOM 602 N N . HIS A 1 73 ? -1.556 6.792 -3.807 1.00 94.81 73 HIS A N 1
ATOM 603 C CA . HIS A 1 73 ? -1.209 8.195 -3.691 1.00 94.81 73 HIS A CA 1
ATOM 604 C C . HIS A 1 73 ? -2.447 8.963 -3.240 1.00 94.81 73 HIS A C 1
ATOM 606 O O . HIS A 1 73 ? -3.462 8.967 -3.928 1.00 94.81 73 HIS A O 1
ATOM 612 N N . GLN A 1 74 ? -2.364 9.580 -2.056 1.00 89.62 74 GLN A N 1
ATOM 613 C CA . GLN A 1 74 ? -3.427 10.431 -1.504 1.00 89.62 74 GLN A CA 1
ATOM 614 C C . GLN A 1 74 ? -4.801 9.744 -1.382 1.00 89.62 74 GLN A C 1
ATOM 616 O O . GLN A 1 74 ? -5.835 10.390 -1.484 1.00 89.62 74 GLN A O 1
ATOM 621 N N . GLY A 1 75 ? -4.817 8.437 -1.109 1.00 88.94 75 GLY A N 1
ATOM 622 C CA . GLY A 1 75 ? -6.061 7.678 -0.941 1.00 88.94 75 GLY A CA 1
ATOM 623 C C . GLY A 1 75 ? -6.618 7.082 -2.234 1.00 88.94 75 GLY A C 1
ATOM 624 O O . GLY A 1 75 ? -7.580 6.328 -2.163 1.00 88.94 75 GLY A O 1
ATOM 625 N N . THR A 1 76 ? -5.980 7.335 -3.375 1.00 92.38 76 THR A N 1
ATOM 626 C CA . THR A 1 76 ? -6.334 6.742 -4.670 1.00 92.38 76 THR A CA 1
ATOM 627 C C . THR A 1 76 ? -5.344 5.642 -5.037 1.00 92.38 76 THR A C 1
ATOM 629 O O . THR A 1 76 ? -4.150 5.752 -4.735 1.00 92.38 76 THR A O 1
ATOM 632 N N . VAL A 1 77 ? -5.829 4.576 -5.681 1.00 95.00 77 VAL A N 1
ATOM 633 C CA . VAL A 1 77 ? -4.982 3.525 -6.260 1.00 95.00 77 VAL A CA 1
ATOM 634 C C . VAL A 1 77 ? -4.565 3.940 -7.659 1.00 95.00 77 VAL A C 1
ATOM 636 O O . VAL A 1 77 ? -5.388 4.312 -8.490 1.00 95.00 77 VAL A O 1
ATOM 639 N N . TRP A 1 78 ? -3.275 3.821 -7.909 1.00 97.19 78 TRP A N 1
ATOM 640 C CA . TRP A 1 78 ? -2.658 4.080 -9.191 1.00 97.19 78 TRP A CA 1
ATOM 641 C C . TRP A 1 78 ? -1.960 2.821 -9.683 1.00 97.19 78 TRP A C 1
ATOM 643 O O . TRP A 1 78 ? -1.484 1.991 -8.897 1.00 97.19 78 TRP A O 1
ATOM 653 N N . ARG A 1 79 ? -1.876 2.711 -11.002 1.00 96.88 79 ARG A N 1
ATOM 654 C CA . ARG A 1 79 ? -1.153 1.672 -11.718 1.00 96.88 79 ARG A CA 1
ATOM 655 C C . ARG A 1 79 ? 0.000 2.307 -12.492 1.00 96.88 79 ARG A C 1
ATOM 657 O O . ARG A 1 79 ? -0.086 3.443 -12.940 1.00 96.88 79 ARG A O 1
ATOM 664 N N . MET A 1 80 ? 1.086 1.565 -12.651 1.00 96.94 80 MET A N 1
ATOM 665 C CA . MET A 1 80 ? 2.085 1.813 -13.692 1.00 96.94 80 MET A CA 1
ATOM 666 C C . MET A 1 80 ? 2.639 0.480 -14.185 1.00 96.94 80 MET A C 1
ATOM 668 O O . MET A 1 80 ? 2.636 -0.501 -13.439 1.00 96.94 80 MET A O 1
ATOM 672 N N . ASP A 1 81 ? 3.148 0.433 -15.409 1.00 97.00 81 ASP A N 1
ATOM 673 C CA . ASP A 1 81 ? 3.952 -0.704 -15.849 1.00 97.00 81 ASP A CA 1
ATOM 674 C C . ASP A 1 81 ? 5.396 -0.533 -15.357 1.00 97.00 81 ASP A C 1
ATOM 676 O O . ASP A 1 81 ? 5.960 0.560 -15.391 1.00 97.00 81 ASP A O 1
ATOM 680 N N . PHE A 1 82 ? 5.996 -1.614 -14.855 1.00 97.31 82 PHE A N 1
ATOM 681 C CA . PHE A 1 82 ? 7.360 -1.574 -14.340 1.00 97.31 82 PHE A CA 1
ATOM 682 C C . PHE A 1 82 ? 8.373 -1.373 -15.471 1.00 97.31 82 PHE A C 1
ATOM 684 O O . PHE A 1 82 ? 8.456 -2.188 -16.397 1.00 97.31 82 PHE A O 1
ATOM 691 N N . GLU A 1 83 ? 9.201 -0.340 -15.329 1.00 95.38 83 GLU A N 1
ATOM 692 C CA . GLU A 1 83 ? 10.381 -0.098 -16.157 1.00 95.38 83 GLU A CA 1
ATOM 693 C C . GLU A 1 83 ? 11.666 -0.369 -15.347 1.00 95.38 83 GLU A C 1
ATOM 695 O O . GLU A 1 83 ? 11.815 0.175 -14.244 1.00 95.38 83 GLU A O 1
ATOM 700 N N . PRO A 1 84 ? 12.603 -1.191 -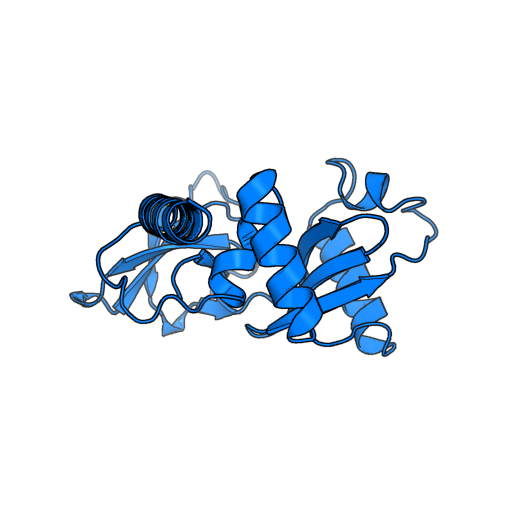15.860 1.00 94.12 84 PRO A N 1
ATOM 701 C CA . PRO A 1 84 ? 13.872 -1.459 -15.190 1.00 94.12 84 PRO A CA 1
ATOM 702 C C . PRO A 1 84 ? 14.728 -0.203 -15.013 1.00 94.12 84 PRO A C 1
ATOM 704 O O . PRO A 1 84 ? 14.814 0.639 -15.905 1.00 94.12 84 PRO A O 1
ATOM 707 N N . THR A 1 85 ? 15.452 -0.126 -13.899 1.00 89.94 85 THR A N 1
ATOM 708 C CA . THR A 1 85 ? 16.413 0.949 -13.615 1.00 89.94 85 THR A CA 1
ATOM 709 C C . THR A 1 85 ? 17.765 0.377 -13.200 1.00 89.94 85 THR A C 1
ATOM 711 O O . THR A 1 85 ? 17.852 -0.784 -12.784 1.00 89.94 85 THR A O 1
ATOM 714 N N . PRO A 1 86 ? 18.852 1.169 -13.269 1.00 86.19 86 PRO A N 1
ATOM 715 C CA . PRO A 1 86 ? 20.112 0.789 -12.646 1.00 86.19 86 PRO A CA 1
ATOM 716 C C . PRO A 1 86 ? 19.902 0.538 -11.143 1.00 86.19 86 PRO A C 1
ATOM 718 O O . PRO A 1 86 ? 19.740 1.474 -10.366 1.00 86.19 86 PRO A O 1
ATOM 721 N N . GLY A 1 87 ? 19.882 -0.734 -10.743 1.00 83.50 87 GLY A N 1
ATOM 722 C CA . GLY A 1 87 ? 19.660 -1.163 -9.358 1.00 83.50 87 GLY A CA 1
ATOM 723 C C . GLY A 1 87 ? 18.404 -2.010 -9.140 1.00 83.50 87 GLY A C 1
ATOM 724 O O . GLY A 1 87 ? 18.382 -2.784 -8.187 1.00 83.50 87 GLY A O 1
ATOM 725 N N . ILE A 1 88 ? 17.403 -1.941 -10.026 1.00 90.19 88 ILE A N 1
ATOM 726 C CA . ILE A 1 88 ? 16.204 -2.792 -9.974 1.00 90.19 88 ILE A CA 1
ATOM 727 C C . ILE A 1 88 ? 15.890 -3.286 -11.389 1.00 90.19 88 ILE A C 1
ATOM 729 O O . ILE A 1 88 ? 15.357 -2.555 -12.222 1.00 90.19 88 ILE A O 1
ATOM 733 N N . TRP A 1 89 ? 16.243 -4.539 -11.671 1.00 92.31 89 TRP A N 1
ATOM 734 C CA . TRP A 1 89 ? 16.230 -5.081 -13.034 1.00 92.31 89 TRP A CA 1
ATOM 735 C C . TRP A 1 89 ? 14.893 -5.693 -13.443 1.00 92.31 89 TRP A C 1
ATOM 737 O O . TRP A 1 89 ? 14.594 -5.784 -14.632 1.00 92.31 89 TRP A O 1
ATOM 747 N N . SER A 1 90 ? 14.085 -6.118 -12.474 1.00 94.88 90 SER A N 1
ATOM 748 C CA . SER A 1 90 ? 12.798 -6.755 -12.727 1.00 94.88 90 SER A CA 1
ATOM 749 C C . SER A 1 90 ? 11.738 -6.353 -11.704 1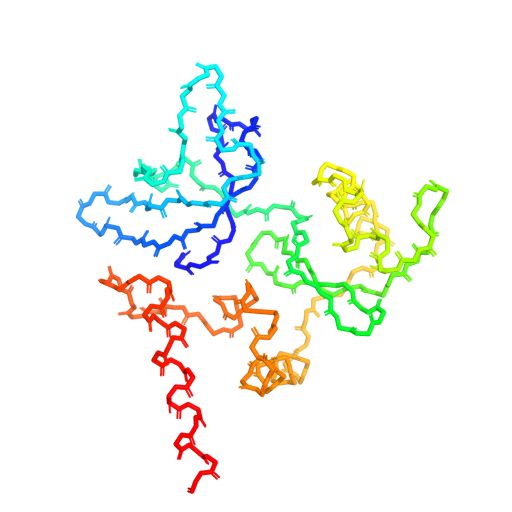.00 94.88 90 SER A C 1
ATOM 751 O O . SER A 1 90 ? 12.039 -5.984 -10.568 1.00 94.88 90 SER A O 1
ATOM 753 N N . VAL A 1 91 ? 10.468 -6.508 -12.089 1.00 95.25 91 VAL A N 1
ATOM 754 C CA . VAL A 1 91 ? 9.319 -6.327 -11.188 1.00 95.25 91 VAL A CA 1
ATOM 755 C C . VAL A 1 91 ? 9.377 -7.289 -9.990 1.00 95.25 91 VAL A C 1
ATOM 757 O O . VAL A 1 91 ? 8.885 -6.984 -8.903 1.00 95.25 91 VAL A O 1
ATOM 760 N N . ALA A 1 92 ? 10.001 -8.458 -10.174 1.00 93.50 92 ALA A N 1
ATOM 761 C CA . ALA A 1 92 ? 10.222 -9.430 -9.113 1.00 93.50 92 ALA A CA 1
ATOM 762 C C . ALA A 1 92 ? 11.266 -8.932 -8.106 1.00 93.50 92 ALA A C 1
ATOM 764 O O . ALA A 1 92 ? 11.033 -9.063 -6.906 1.00 93.50 92 ALA A O 1
ATOM 765 N N . ASP A 1 93 ? 12.352 -8.307 -8.574 1.00 93.69 93 ASP A N 1
ATOM 766 C CA . ASP A 1 93 ? 13.345 -7.673 -7.699 1.00 93.69 93 ASP A CA 1
ATOM 767 C C . ASP A 1 93 ? 12.706 -6.531 -6.912 1.00 93.69 93 ASP A C 1
ATOM 769 O O . ASP A 1 93 ? 12.822 -6.496 -5.689 1.00 93.69 93 ASP A O 1
ATOM 773 N N . PHE A 1 94 ? 11.937 -5.673 -7.598 1.00 94.81 94 PHE A N 1
ATOM 774 C CA . PHE A 1 94 ? 11.203 -4.568 -6.981 1.00 94.81 94 PHE A CA 1
ATOM 775 C C . PHE A 1 94 ? 10.281 -5.050 -5.853 1.00 94.81 94 PHE A C 1
ATOM 777 O O . PHE A 1 94 ? 10.288 -4.506 -4.747 1.00 94.81 94 PHE A O 1
ATOM 784 N N . ALA A 1 95 ? 9.476 -6.084 -6.112 1.00 91.12 95 ALA A N 1
ATOM 785 C CA . ALA A 1 95 ? 8.553 -6.651 -5.130 1.00 91.12 95 ALA A CA 1
ATOM 786 C C . ALA A 1 95 ? 9.261 -7.487 -4.048 1.00 91.12 95 ALA A C 1
ATOM 788 O O . ALA A 1 95 ? 8.702 -7.706 -2.973 1.00 91.12 95 ALA A O 1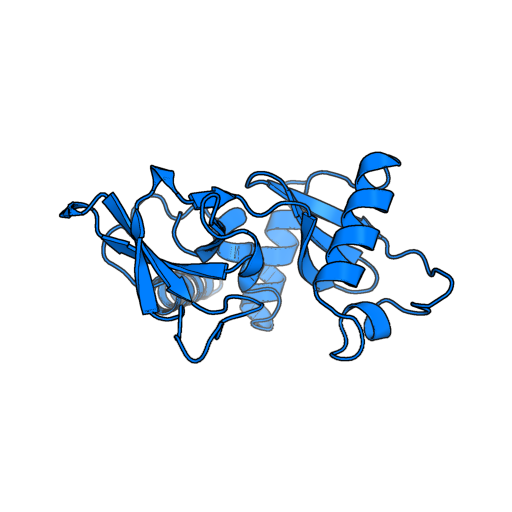
ATOM 789 N N . GLY A 1 96 ? 10.474 -7.962 -4.324 1.00 89.00 96 GLY A N 1
ATOM 790 C CA . GLY A 1 96 ? 11.248 -8.828 -3.449 1.00 89.00 96 GLY A CA 1
ATOM 791 C C . GLY A 1 96 ? 11.805 -8.101 -2.229 1.00 89.00 96 GLY A C 1
ATOM 792 O O . GLY A 1 96 ? 11.990 -6.888 -2.227 1.00 89.00 96 GLY A O 1
ATOM 793 N N . ALA A 1 97 ? 12.131 -8.854 -1.177 1.00 84.62 97 ALA A N 1
ATOM 794 C CA . ALA A 1 97 ? 12.629 -8.305 0.090 1.00 84.62 97 ALA A CA 1
ATOM 795 C C . ALA A 1 97 ? 13.944 -7.502 -0.029 1.00 84.62 97 ALA A C 1
ATOM 797 O O . ALA A 1 97 ? 14.293 -6.783 0.903 1.00 84.62 97 ALA A O 1
ATOM 798 N N . GLY A 1 98 ? 14.658 -7.621 -1.155 1.00 85.81 98 GLY A N 1
ATOM 799 C CA . GLY A 1 98 ? 15.902 -6.899 -1.425 1.00 85.81 98 GLY A CA 1
ATOM 800 C C . GLY A 1 98 ? 15.721 -5.399 -1.666 1.00 85.81 98 GLY A C 1
ATOM 801 O O . GLY A 1 98 ? 16.628 -4.640 -1.346 1.00 85.81 98 GLY A O 1
ATOM 802 N N . THR A 1 99 ? 14.565 -4.954 -2.168 1.00 90.25 99 THR A N 1
ATOM 803 C CA . THR A 1 99 ? 14.281 -3.521 -2.336 1.00 90.25 99 THR A CA 1
ATOM 804 C C . THR A 1 99 ? 13.645 -2.963 -1.067 1.00 90.25 99 THR A C 1
ATOM 806 O O . THR A 1 99 ? 12.628 -3.460 -0.572 1.00 90.25 99 THR A O 1
ATOM 809 N N . SER A 1 100 ? 14.233 -1.907 -0.518 1.00 91.00 100 SER A N 1
ATOM 810 C CA . SER A 1 100 ? 13.720 -1.249 0.679 1.00 91.00 100 SER A CA 1
ATOM 811 C C . SER A 1 100 ? 12.448 -0.445 0.392 1.00 91.00 100 SER A C 1
ATOM 813 O O . SER A 1 100 ? 12.156 -0.054 -0.738 1.00 91.00 100 SER A O 1
ATOM 815 N N . PHE A 1 101 ? 11.682 -0.134 1.441 1.00 89.94 101 PHE A N 1
ATOM 816 C CA . PHE A 1 101 ? 10.522 0.758 1.328 1.00 89.94 101 PHE A CA 1
ATOM 817 C C . PHE A 1 101 ? 10.881 2.117 0.704 1.00 89.94 101 PHE A C 1
ATOM 819 O O . PHE A 1 101 ? 10.145 2.603 -0.151 1.00 89.94 101 PHE A O 1
ATOM 826 N N . TYR A 1 102 ? 12.002 2.719 1.114 1.00 90.56 102 TYR A N 1
ATOM 827 C CA . TYR A 1 102 ? 12.403 4.039 0.626 1.00 90.56 102 TYR A CA 1
ATOM 828 C C . TYR A 1 102 ? 12.795 4.009 -0.850 1.00 90.56 102 TYR A C 1
ATOM 830 O O . TYR A 1 102 ? 12.427 4.922 -1.579 1.00 90.56 102 TYR A O 1
ATOM 838 N N . GLU A 1 103 ? 13.467 2.948 -1.300 1.00 93.44 103 GLU A N 1
ATOM 839 C CA . GLU A 1 103 ? 13.780 2.752 -2.720 1.00 93.44 103 GLU A CA 1
ATOM 840 C C . GLU A 1 103 ? 12.507 2.558 -3.548 1.00 93.44 103 GLU A C 1
ATOM 842 O O . GLU A 1 103 ? 12.343 3.223 -4.568 1.00 93.44 103 GLU A O 1
ATOM 847 N N . ARG A 1 104 ? 11.555 1.731 -3.082 1.00 94.50 104 ARG A N 1
ATOM 848 C CA . ARG A 1 104 ? 10.260 1.567 -3.767 1.00 94.50 104 ARG A CA 1
ATOM 849 C C . ARG A 1 104 ? 9.493 2.878 -3.858 1.00 94.50 104 ARG A C 1
ATOM 851 O O . ARG A 1 104 ? 8.944 3.188 -4.911 1.00 94.50 104 ARG A O 1
ATOM 858 N N . ARG A 1 105 ? 9.451 3.642 -2.764 1.00 95.00 105 ARG A N 1
ATOM 859 C CA . ARG A 1 105 ? 8.786 4.947 -2.720 1.00 95.00 105 ARG A CA 1
ATOM 860 C C . ARG A 1 105 ? 9.444 5.927 -3.685 1.00 95.00 105 ARG A C 1
ATOM 862 O O . ARG A 1 105 ? 8.730 6.541 -4.462 1.00 95.00 105 ARG A O 1
ATOM 869 N N . ALA A 1 106 ? 10.772 6.042 -3.657 1.00 95.19 106 ALA A N 1
ATOM 870 C CA . ALA A 1 106 ? 11.516 6.950 -4.527 1.00 95.19 106 ALA A CA 1
ATOM 871 C C . ALA A 1 106 ? 11.314 6.613 -6.012 1.00 95.19 106 ALA A C 1
ATOM 873 O O . ALA A 1 106 ? 11.060 7.510 -6.809 1.00 95.19 106 ALA A O 1
ATOM 874 N N . TYR A 1 107 ? 11.356 5.326 -6.370 1.00 96.19 107 TYR A N 1
ATOM 875 C CA . TYR A 1 107 ? 11.041 4.867 -7.724 1.00 96.19 107 TYR A CA 1
ATOM 876 C C . TYR A 1 107 ? 9.606 5.231 -8.125 1.00 96.19 107 TYR A C 1
ATOM 878 O O . TYR A 1 107 ? 9.385 5.855 -9.156 1.00 96.19 107 TYR A O 1
ATOM 886 N N . THR A 1 108 ? 8.632 4.880 -7.282 1.00 96.75 108 THR A N 1
ATOM 887 C CA . THR A 1 108 ? 7.204 5.107 -7.557 1.00 96.75 108 THR A CA 1
ATOM 888 C C . THR A 1 108 ? 6.898 6.598 -7.698 1.00 96.75 108 THR A C 1
ATOM 890 O O . THR A 1 108 ? 6.151 6.996 -8.585 1.00 96.75 108 THR A O 1
ATOM 893 N N . GLU A 1 109 ? 7.491 7.430 -6.841 1.00 97.38 109 GLU A N 1
ATOM 894 C CA . GLU A 1 109 ? 7.374 8.886 -6.897 1.00 97.38 109 GLU A CA 1
ATOM 895 C C . GLU A 1 109 ? 7.971 9.448 -8.189 1.00 97.38 109 GLU A C 1
ATOM 897 O O . GLU A 1 109 ? 7.300 10.225 -8.863 1.00 97.38 109 GLU A O 1
ATOM 902 N N . ALA A 1 110 ? 9.182 9.029 -8.569 1.00 96.12 110 ALA A N 1
ATOM 903 C CA . ALA A 1 110 ? 9.820 9.481 -9.804 1.00 96.12 110 ALA A CA 1
ATOM 904 C C . ALA A 1 110 ? 8.969 9.139 -11.037 1.00 96.12 110 ALA A C 1
ATOM 906 O O . ALA A 1 110 ? 8.613 10.032 -11.802 1.00 96.12 110 ALA A O 1
ATOM 907 N N . MET A 1 111 ? 8.551 7.878 -11.171 1.00 95.81 111 MET A N 1
ATOM 908 C CA . MET A 1 111 ? 7.733 7.426 -12.301 1.00 95.81 111 MET A CA 1
ATOM 909 C C . MET A 1 111 ? 6.371 8.136 -12.346 1.00 95.81 111 MET A C 1
ATOM 911 O O . MET A 1 111 ? 5.911 8.538 -13.416 1.00 95.81 111 MET A O 1
ATOM 915 N N . HIS A 1 112 ? 5.727 8.342 -11.191 1.00 96.56 112 HIS A N 1
ATOM 916 C CA . HIS A 1 112 ? 4.469 9.088 -11.120 1.00 96.56 112 HIS A CA 1
ATOM 917 C C . HIS A 1 112 ? 4.641 10.536 -11.601 1.00 96.56 112 HIS A C 1
ATOM 919 O O . HIS A 1 112 ? 3.851 11.013 -12.412 1.00 96.56 112 HIS A O 1
ATOM 925 N N . LEU A 1 113 ? 5.686 11.230 -11.139 1.00 96.62 113 LEU A N 1
ATOM 926 C CA . LEU A 1 113 ? 5.956 12.621 -11.521 1.00 96.62 113 LEU A CA 1
ATOM 927 C C . LEU A 1 113 ? 6.368 12.774 -12.995 1.00 96.62 113 LEU A C 1
ATOM 929 O O . LEU A 1 113 ? 6.183 13.847 -13.566 1.00 96.62 113 LEU A O 1
ATOM 933 N N . GLU A 1 114 ? 6.870 11.712 -13.625 1.00 96.06 114 GLU A N 1
ATOM 934 C CA . GLU A 1 114 ? 7.131 11.639 -15.069 1.00 96.06 114 GLU A CA 1
ATOM 935 C C . GLU A 1 114 ? 5.872 11.348 -15.911 1.00 96.06 114 GLU A C 1
ATOM 937 O O . GLU A 1 114 ? 5.956 11.277 -17.137 1.00 96.06 114 GLU A O 1
ATOM 942 N N . GLY A 1 115 ? 4.703 11.181 -15.281 1.00 95.31 115 GLY A N 1
ATOM 943 C CA . GLY A 1 115 ? 3.444 10.888 -15.970 1.00 95.31 115 GLY A CA 1
ATOM 944 C C . GLY A 1 115 ? 3.312 9.433 -16.424 1.00 95.31 115 GLY A C 1
ATOM 945 O O . GLY A 1 115 ? 2.575 9.153 -17.363 1.00 95.31 115 GLY A O 1
ATOM 946 N N . ARG A 1 116 ? 4.037 8.503 -15.788 1.00 95.69 116 ARG A N 1
ATOM 947 C CA . ARG A 1 116 ? 3.966 7.054 -16.074 1.00 95.69 116 ARG A CA 1
ATOM 948 C C . ARG A 1 116 ? 2.903 6.318 -15.261 1.00 95.69 116 ARG A C 1
ATOM 950 O O . ARG A 1 116 ? 2.751 5.109 -15.405 1.00 95.69 116 ARG A O 1
ATOM 957 N N . GLY A 1 117 ? 2.249 7.023 -14.345 1.00 95.50 117 GLY A N 1
ATOM 958 C CA . GLY A 1 117 ? 1.191 6.484 -13.510 1.00 95.50 117 GLY A CA 1
ATOM 959 C C . GLY A 1 117 ? -0.179 6.872 -14.035 1.00 95.50 117 GLY A C 1
ATOM 960 O O . GLY A 1 117 ? -0.411 8.051 -14.286 1.00 95.50 117 GLY A O 1
ATOM 961 N N . ASP A 1 118 ? -1.084 5.903 -14.076 1.00 96.75 118 ASP A N 1
ATOM 962 C CA . ASP A 1 118 ? -2.492 6.109 -14.392 1.00 96.75 118 ASP A CA 1
ATOM 963 C C . ASP A 1 118 ? -3.355 5.771 -13.175 1.00 96.75 118 ASP A C 1
ATOM 965 O O . ASP A 1 118 ? -3.057 4.846 -12.408 1.00 96.75 118 ASP A O 1
ATOM 969 N N . GLU A 1 119 ? -4.421 6.541 -12.971 1.00 95.81 119 GLU A N 1
ATOM 970 C CA . GLU A 1 119 ? -5.453 6.173 -12.007 1.00 95.81 119 GLU A CA 1
ATOM 971 C C . GLU A 1 119 ? -6.129 4.882 -12.469 1.00 95.81 119 GLU A C 1
ATOM 973 O O . GLU A 1 119 ? -6.354 4.672 -13.663 1.00 95.81 119 GLU A O 1
ATOM 978 N N . LEU A 1 120 ? -6.428 4.000 -11.518 1.00 94.50 120 LEU A N 1
ATOM 979 C CA . LEU A 1 120 ? -7.030 2.717 -11.835 1.00 94.50 120 LEU A CA 1
ATOM 980 C C . LEU A 1 120 ? -8.419 2.913 -12.459 1.00 94.50 120 LEU A C 1
ATOM 982 O O . LEU A 1 120 ? -9.290 3.563 -11.880 1.00 94.50 120 LEU A O 1
ATOM 986 N N . THR A 1 121 ? -8.645 2.313 -13.623 1.00 93.19 121 THR A N 1
ATOM 987 C CA . THR A 1 121 ? -9.965 2.331 -14.259 1.00 93.19 121 THR A CA 1
ATOM 988 C C . THR A 1 121 ? -10.945 1.405 -13.533 1.00 93.19 121 THR A C 1
ATOM 990 O O . THR A 1 121 ? -10.551 0.503 -12.790 1.00 93.19 121 THR A O 1
ATOM 993 N N . HIS A 1 122 ? -12.247 1.597 -13.767 1.00 92.06 122 HIS A N 1
ATOM 994 C CA . HIS A 1 122 ? -13.279 0.740 -13.178 1.00 92.06 122 HIS A CA 1
ATOM 995 C C . HIS A 1 122 ? -13.111 -0.736 -13.580 1.00 92.06 122 HIS A C 1
ATOM 997 O O . HIS A 1 122 ? -13.106 -1.605 -12.712 1.00 92.06 122 HIS A O 1
ATOM 1003 N N . ASP A 1 123 ? -12.884 -1.015 -14.866 1.00 93.56 123 ASP A N 1
ATOM 1004 C CA . ASP A 1 123 ? -12.708 -2.387 -15.364 1.00 93.56 123 ASP A CA 1
ATOM 1005 C C . ASP A 1 123 ? -11.483 -3.072 -14.736 1.00 93.56 123 ASP A C 1
ATOM 1007 O O . ASP A 1 123 ? -11.509 -4.262 -14.412 1.00 93.56 123 ASP A O 1
ATOM 1011 N N . GLU A 1 124 ? -10.401 -2.320 -14.516 1.00 94.00 124 GLU A N 1
ATOM 1012 C CA . GLU A 1 124 ? -9.225 -2.842 -13.824 1.00 94.00 124 GLU A CA 1
ATOM 1013 C C . GLU A 1 124 ? -9.500 -3.111 -12.346 1.00 94.00 124 GLU A C 1
ATOM 1015 O O . GLU A 1 124 ? -9.043 -4.126 -11.822 1.00 94.00 124 GLU A O 1
ATOM 1020 N N . ALA A 1 125 ? -10.254 -2.240 -11.672 1.00 93.31 125 ALA A N 1
ATOM 1021 C CA . ALA A 1 125 ? -10.663 -2.458 -10.290 1.00 93.31 125 ALA A CA 1
ATOM 1022 C C . ALA A 1 125 ? -11.484 -3.749 -10.146 1.00 93.31 125 ALA A C 1
ATOM 1024 O O . ALA A 1 125 ? -11.164 -4.575 -9.290 1.00 93.31 125 ALA A O 1
ATOM 1025 N N . GLU A 1 126 ? -12.466 -3.975 -11.021 1.00 93.38 126 GLU A N 1
ATOM 1026 C CA . GLU A 1 126 ? -13.290 -5.194 -11.028 1.00 93.38 126 GLU A CA 1
ATOM 1027 C C . GLU A 1 126 ? -12.458 -6.459 -11.296 1.00 93.38 126 GLU A C 1
ATOM 1029 O O . GLU A 1 126 ? -12.606 -7.484 -10.616 1.00 93.38 126 GLU A O 1
ATOM 1034 N N . MET A 1 127 ? -11.510 -6.384 -12.237 1.00 94.06 127 MET A N 1
ATOM 1035 C CA . MET A 1 127 ? -10.554 -7.465 -12.488 1.00 94.06 127 MET A CA 1
ATOM 1036 C C . MET A 1 127 ? -9.719 -7.773 -11.234 1.00 94.06 127 MET A C 1
ATOM 1038 O O . MET A 1 127 ? -9.537 -8.942 -10.891 1.00 94.06 127 MET A O 1
ATOM 1042 N N . LEU A 1 128 ? -9.207 -6.752 -10.540 1.00 94.06 128 LEU A N 1
ATOM 1043 C CA . LEU A 1 128 ? -8.391 -6.931 -9.335 1.00 94.06 128 LEU A CA 1
ATOM 1044 C C . LEU A 1 128 ? -9.192 -7.492 -8.161 1.00 94.06 128 LEU A C 1
ATOM 1046 O O . LEU A 1 128 ? -8.682 -8.348 -7.436 1.00 94.06 128 LEU A O 1
ATOM 1050 N N . ILE A 1 129 ? -10.441 -7.058 -7.992 1.00 93.81 129 ILE A N 1
ATOM 1051 C CA . ILE A 1 129 ? -11.361 -7.616 -6.995 1.00 93.81 129 ILE A CA 1
ATOM 1052 C C . ILE A 1 129 ? -11.578 -9.109 -7.273 1.00 93.81 129 ILE A C 1
ATOM 1054 O O . ILE A 1 129 ? -11.420 -9.929 -6.367 1.00 93.81 129 ILE A O 1
ATOM 1058 N N . SER A 1 130 ? -11.846 -9.477 -8.528 1.00 92.19 130 SER A N 1
ATOM 1059 C CA . SER A 1 130 ? -12.010 -10.878 -8.944 1.00 92.19 130 SER A CA 1
ATOM 1060 C C . SER A 1 130 ? -10.735 -11.700 -8.713 1.00 92.19 130 SER A C 1
ATOM 1062 O O . SER A 1 130 ? -10.783 -12.820 -8.199 1.00 92.19 130 SER A O 1
ATOM 1064 N N . TYR A 1 131 ? -9.568 -11.135 -9.035 1.00 92.69 131 TYR A N 1
ATOM 1065 C CA . TYR A 1 131 ? -8.277 -11.784 -8.808 1.00 92.69 131 TYR A CA 1
ATOM 1066 C C . TYR A 1 131 ? -8.006 -12.026 -7.318 1.00 92.69 131 TYR A C 1
ATOM 1068 O O . TYR A 1 131 ? -7.590 -13.125 -6.937 1.00 92.69 131 TYR A O 1
ATOM 1076 N N . TRP A 1 132 ? -8.280 -11.040 -6.460 1.00 94.50 132 TRP A N 1
ATOM 1077 C CA . TRP A 1 132 ? -8.163 -11.182 -5.008 1.00 94.50 132 TRP A CA 1
ATOM 1078 C C . TRP A 1 132 ? -9.132 -12.224 -4.450 1.00 94.50 132 TRP A C 1
ATOM 1080 O O . TRP A 1 132 ? -8.751 -12.995 -3.573 1.00 94.50 132 TRP A O 1
ATOM 1090 N N . GLN A 1 133 ? -10.366 -12.293 -4.948 1.00 91.81 133 GLN A N 1
ATOM 1091 C CA . GLN A 1 133 ? -11.318 -13.319 -4.511 1.00 91.81 133 GLN A CA 1
ATOM 1092 C C . GLN A 1 133 ? -10.800 -14.731 -4.787 1.00 91.81 133 GLN A C 1
ATOM 1094 O O . GLN A 1 133 ? -10.908 -15.602 -3.926 1.00 91.81 133 GLN A O 1
ATOM 1099 N N . TYR A 1 134 ? -10.215 -14.943 -5.966 1.00 90.12 134 TYR A N 1
ATOM 1100 C CA . TYR A 1 134 ? -9.699 -16.244 -6.375 1.00 90.12 134 TYR A CA 1
ATOM 1101 C C . TYR A 1 134 ? -8.392 -16.628 -5.659 1.00 90.12 134 TYR A C 1
ATOM 1103 O O . TYR A 1 134 ? -8.254 -17.749 -5.173 1.00 90.12 134 TYR A O 1
ATOM 1111 N N . SER A 1 135 ? -7.421 -15.713 -5.604 1.00 91.38 135 SER A N 1
ATOM 1112 C CA . SER A 1 135 ? -6.048 -16.003 -5.149 1.00 91.38 135 SER A CA 1
ATOM 1113 C C . SER A 1 135 ? -5.765 -15.594 -3.702 1.00 91.38 135 SER A C 1
ATOM 1115 O O . SER A 1 135 ? -4.866 -16.125 -3.054 1.00 91.38 135 SER A O 1
ATOM 1117 N N . GLY A 1 136 ? -6.504 -14.609 -3.203 1.00 90.12 136 GLY A N 1
ATOM 1118 C CA . GLY A 1 136 ? -6.212 -13.877 -1.981 1.00 90.12 136 GLY A CA 1
ATOM 1119 C C . GLY A 1 136 ? -5.063 -12.869 -2.066 1.00 90.12 136 GLY A C 1
ATOM 1120 O O . GLY A 1 136 ? -4.800 -12.174 -1.084 1.00 90.12 136 GLY A O 1
ATOM 1121 N N . GLU A 1 137 ? -4.397 -12.746 -3.213 1.00 91.19 137 GLU A N 1
ATOM 1122 C CA . GLU A 1 137 ? -3.342 -11.758 -3.430 1.00 91.19 137 GLU A CA 1
ATOM 1123 C C . GLU A 1 137 ? -3.906 -10.340 -3.573 1.00 91.19 137 GLU A C 1
ATOM 1125 O O . GLU A 1 137 ? -5.101 -10.145 -3.777 1.00 91.19 137 GLU A O 1
ATOM 1130 N N . LEU A 1 138 ? -3.038 -9.328 -3.458 1.00 91.62 138 LEU A N 1
ATOM 1131 C CA . LEU A 1 138 ? -3.410 -7.907 -3.555 1.00 91.62 138 LEU A CA 1
ATOM 1132 C C . LEU A 1 138 ? -4.450 -7.442 -2.523 1.00 91.62 138 LEU A C 1
ATOM 1134 O O . LEU A 1 138 ? -5.051 -6.384 -2.672 1.00 91.62 138 LEU A O 1
ATOM 1138 N N . GLU A 1 139 ? -4.605 -8.177 -1.422 1.00 92.06 139 GLU A N 1
ATOM 1139 C CA . GLU A 1 139 ? -5.547 -7.859 -0.343 1.00 92.06 139 GLU A CA 1
ATOM 1140 C C . GLU A 1 139 ? -5.399 -6.427 0.205 1.00 92.06 139 GLU A C 1
ATOM 1142 O O . GLU A 1 139 ? -6.380 -5.804 0.604 1.00 92.06 139 GLU A O 1
ATOM 1147 N N . GLY A 1 140 ? -4.186 -5.864 0.162 1.00 90.12 140 GLY A N 1
ATOM 1148 C CA . GLY A 1 140 ? -3.919 -4.480 0.561 1.00 90.12 140 GLY A CA 1
ATOM 1149 C C . GLY A 1 140 ? -4.599 -3.407 -0.302 1.00 90.12 140 GLY A C 1
ATOM 1150 O O . GLY A 1 140 ? -4.683 -2.267 0.146 1.00 90.12 140 GLY A O 1
ATOM 1151 N N . LEU A 1 141 ? -5.086 -3.750 -1.501 1.00 92.50 141 LEU A N 1
ATOM 1152 C CA . LEU A 1 141 ? -5.813 -2.845 -2.401 1.00 92.50 141 LEU A CA 1
ATOM 1153 C C . LEU A 1 141 ? -7.306 -2.770 -2.103 1.00 92.50 141 LEU A C 1
ATOM 1155 O O . LEU A 1 141 ? -7.926 -1.736 -2.325 1.00 92.50 141 LEU A O 1
ATOM 1159 N N . ILE A 1 142 ? -7.890 -3.849 -1.591 1.00 93.31 142 ILE A N 1
ATOM 1160 C CA . ILE A 1 142 ? -9.344 -3.992 -1.462 1.00 93.31 142 ILE A CA 1
ATOM 1161 C C . ILE A 1 142 ? -10.002 -2.870 -0.659 1.00 93.31 142 ILE A C 1
ATOM 116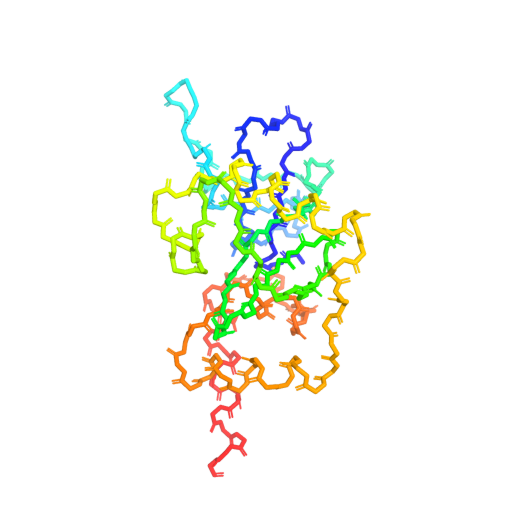3 O O . ILE A 1 142 ? -11.024 -2.366 -1.115 1.00 93.31 142 ILE A O 1
ATOM 1167 N N . PRO A 1 143 ? -9.423 -2.387 0.456 1.00 92.31 143 PRO A N 1
ATOM 1168 C CA . PRO A 1 143 ? -10.014 -1.276 1.200 1.00 92.31 143 PRO A CA 1
ATOM 1169 C C . PRO A 1 143 ? -10.084 0.052 0.429 1.00 92.31 143 PRO A C 1
ATOM 1171 O O . PRO A 1 143 ? -10.799 0.957 0.854 1.00 92.31 143 PRO A O 1
ATOM 1174 N N . TYR A 1 144 ? -9.336 0.184 -0.672 1.00 92.06 144 TYR A N 1
ATOM 1175 C CA . TYR A 1 144 ? -9.404 1.333 -1.575 1.00 92.06 144 TYR A CA 1
ATOM 1176 C C . TYR A 1 144 ? -10.440 1.146 -2.684 1.00 92.06 144 TYR A C 1
ATOM 1178 O O . TYR A 1 144 ? -11.071 2.115 -3.087 1.00 92.06 144 TYR A O 1
ATOM 1186 N N . LEU A 1 145 ? -10.595 -0.083 -3.185 1.00 92.00 145 LEU A N 1
ATOM 1187 C CA . LEU A 1 145 ? -11.514 -0.397 -4.285 1.00 92.00 145 LEU A CA 1
ATOM 1188 C C . LEU A 1 145 ? -12.957 -0.542 -3.801 1.00 92.00 145 LEU A C 1
ATOM 1190 O O . LEU A 1 145 ? -13.893 -0.176 -4.502 1.00 92.00 145 LEU A O 1
ATOM 1194 N N . ILE A 1 146 ? -13.127 -1.062 -2.586 1.00 90.12 146 ILE A N 1
ATOM 1195 C CA . ILE A 1 146 ? -14.415 -1.213 -1.920 1.00 90.12 146 ILE A CA 1
ATOM 1196 C C . ILE A 1 146 ? -14.316 -0.415 -0.617 1.00 90.12 146 ILE A C 1
ATOM 1198 O O . ILE A 1 146 ? -13.758 -0.914 0.372 1.00 90.12 146 ILE A O 1
ATOM 1202 N N . PRO A 1 147 ? -14.784 0.848 -0.611 1.00 80.06 147 PRO A N 1
ATOM 1203 C CA . PRO A 1 147 ? -14.734 1.695 0.562 1.00 80.06 147 PRO A CA 1
ATOM 1204 C C . PRO A 1 147 ? -15.504 1.090 1.726 1.00 80.06 147 PRO A C 1
ATOM 1206 O O . PRO A 1 147 ? -16.603 0.554 1.612 1.00 80.06 147 PRO A O 1
ATOM 1209 N N . CYS A 1 148 ? -14.898 1.214 2.892 1.00 75.44 148 CYS A N 1
ATOM 1210 C CA . CYS A 1 148 ? -15.369 0.579 4.102 1.00 75.44 148 CYS A CA 1
ATOM 1211 C C . CYS A 1 148 ? -16.399 1.472 4.830 1.00 75.44 148 CYS A C 1
ATOM 1213 O O . CYS A 1 148 ? -16.135 1.937 5.940 1.00 75.44 148 CYS A O 1
ATOM 1215 N N . GLU A 1 149 ? -17.533 1.768 4.181 1.00 69.75 149 GLU A N 1
ATOM 1216 C CA . GLU A 1 149 ? -18.483 2.827 4.584 1.00 69.75 149 GLU A CA 1
ATOM 1217 C C . GLU A 1 149 ? -19.252 2.542 5.891 1.00 69.75 149 GLU A C 1
ATOM 1219 O O . GLU A 1 149 ? -19.705 3.475 6.552 1.00 69.75 149 GLU A O 1
ATOM 1224 N N . HIS A 1 150 ? -19.368 1.273 6.310 1.00 55.94 150 HIS A N 1
ATOM 1225 C CA . HIS A 1 150 ? -20.219 0.869 7.447 1.00 55.94 150 HIS A CA 1
ATOM 1226 C C . HIS A 1 150 ? -19.525 0.039 8.540 1.00 55.94 150 HIS A C 1
ATOM 1228 O O . HIS A 1 150 ? -20.155 -0.384 9.509 1.00 55.94 150 HIS A O 1
ATOM 1234 N N . HIS A 1 151 ? -18.216 -0.169 8.442 1.00 60.91 151 HIS A N 1
ATOM 1235 C CA . HIS A 1 151 ? -17.466 -1.071 9.327 1.00 60.91 151 HIS A CA 1
ATOM 1236 C C . HIS A 1 151 ? -16.715 -0.315 10.428 1.00 60.91 151 HIS A C 1
ATOM 1238 O O . HIS A 1 151 ? -15.536 -0.546 10.692 1.00 60.91 151 HIS A O 1
ATOM 1244 N N . GLU A 1 152 ? -17.405 0.603 11.102 1.00 59.12 152 GLU A N 1
ATOM 1245 C CA . GLU A 1 152 ? -16.824 1.399 12.193 1.00 59.12 152 GLU A CA 1
ATOM 1246 C C . GLU A 1 152 ? -16.485 0.565 13.440 1.00 59.12 152 GLU A C 1
ATOM 1248 O O . GLU A 1 152 ? -15.835 1.061 14.355 1.00 59.12 152 GLU A O 1
ATOM 1253 N N . ARG A 1 153 ? -16.937 -0.696 13.497 1.00 57.84 153 ARG A N 1
ATOM 1254 C CA . ARG A 1 153 ? -16.794 -1.584 14.663 1.00 57.84 153 ARG A CA 1
ATOM 1255 C C . ARG A 1 153 ? -15.981 -2.851 14.410 1.00 57.84 153 ARG A C 1
ATOM 1257 O O . ARG A 1 153 ? -15.749 -3.597 15.358 1.00 57.84 153 ARG A O 1
ATOM 1264 N N . SER A 1 154 ? -15.572 -3.119 13.172 1.00 72.19 154 SER A N 1
ATOM 1265 C CA . SER A 1 154 ? -14.876 -4.357 12.809 1.00 72.19 154 SER A CA 1
ATOM 1266 C C . SER A 1 154 ? -13.401 -4.118 12.504 1.00 72.19 154 SER A C 1
ATOM 1268 O O . SER A 1 154 ? -12.976 -3.037 12.096 1.00 72.19 154 SER A O 1
ATOM 1270 N N . SER A 1 155 ? -12.602 -5.159 12.722 1.00 89.25 155 SER A N 1
ATOM 1271 C CA . SER A 1 155 ? -11.204 -5.187 12.290 1.00 89.25 155 SER A CA 1
ATOM 1272 C C . SER A 1 155 ? -11.098 -5.375 10.773 1.00 89.25 155 SER A C 1
ATOM 1274 O O . SER A 1 155 ? -12.010 -5.904 10.136 1.00 89.25 155 SER A O 1
ATOM 1276 N N . LEU A 1 156 ? -9.956 -5.000 10.196 1.00 91.94 156 LEU A N 1
ATOM 1277 C CA . LEU A 1 156 ? -9.659 -5.183 8.775 1.00 91.94 156 LEU A CA 1
ATOM 1278 C C . LEU A 1 156 ? -9.831 -6.645 8.336 1.00 91.94 156 LEU A C 1
ATOM 1280 O O . LEU A 1 156 ? -10.442 -6.913 7.307 1.00 91.94 156 LEU A O 1
ATOM 1284 N N . GLY A 1 157 ? -9.330 -7.592 9.133 1.00 91.12 157 GLY A N 1
ATOM 1285 C CA . GLY A 1 157 ? -9.450 -9.018 8.822 1.00 91.12 157 GLY A CA 1
ATOM 1286 C C . GLY A 1 157 ? -10.902 -9.501 8.773 1.00 91.12 157 GLY A C 1
ATOM 1287 O O . GLY A 1 157 ? -11.258 -10.270 7.884 1.00 91.12 157 GLY A O 1
ATOM 1288 N N . GLN A 1 158 ? -11.756 -9.020 9.684 1.00 90.69 158 GLN A N 1
ATOM 1289 C CA . GLN A 1 158 ? -13.190 -9.334 9.664 1.00 90.69 158 GLN A CA 1
ATOM 1290 C C . GLN A 1 158 ? -13.867 -8.758 8.422 1.00 90.69 158 GLN A C 1
ATOM 1292 O O . GLN A 1 158 ? -14.532 -9.500 7.708 1.00 90.69 158 GLN A O 1
ATOM 1297 N N . TYR A 1 159 ? -13.616 -7.482 8.116 1.00 90.38 159 TYR A N 1
ATOM 1298 C CA . TYR A 1 159 ? -14.152 -6.825 6.923 1.00 90.38 159 TYR A CA 1
ATOM 1299 C C . TYR A 1 159 ? -13.817 -7.592 5.635 1.00 90.38 159 TYR A C 1
ATOM 1301 O O . TYR A 1 159 ? -14.697 -7.924 4.845 1.00 90.38 159 TYR A O 1
ATOM 1309 N N . LEU A 1 160 ? -12.542 -7.937 5.444 1.00 91.81 160 LEU A N 1
ATOM 1310 C CA . LEU A 1 160 ? -12.092 -8.667 4.259 1.00 91.81 160 LEU A CA 1
ATOM 1311 C C . LEU A 1 160 ? -12.692 -10.078 4.184 1.00 91.81 160 LEU A C 1
ATOM 1313 O O . LEU A 1 160 ? -13.000 -10.560 3.094 1.00 91.81 160 LEU A O 1
ATOM 1317 N N . SER A 1 161 ? -12.890 -10.733 5.332 1.00 90.69 161 SER A N 1
ATOM 1318 C CA . SER A 1 161 ? -13.548 -12.040 5.399 1.00 90.69 161 SER A CA 1
ATOM 1319 C C . SER A 1 161 ? -15.026 -11.961 5.003 1.00 90.69 161 SER A C 1
ATOM 1321 O O . SER A 1 161 ? -15.477 -12.763 4.184 1.00 90.69 161 SER A O 1
ATOM 1323 N N . GLU A 1 162 ? -15.758 -10.973 5.521 1.00 89.50 162 GLU A N 1
ATOM 1324 C CA . GLU A 1 162 ? -17.167 -10.716 5.195 1.00 89.50 162 GLU A CA 1
ATOM 1325 C C . GLU A 1 162 ? -17.351 -10.383 3.710 1.00 89.50 162 GLU A C 1
ATOM 1327 O O . GLU A 1 162 ? -18.248 -10.924 3.056 1.00 89.50 162 GLU A O 1
ATOM 1332 N N . LEU A 1 163 ? -16.457 -9.564 3.144 1.00 89.69 163 LEU A N 1
ATOM 1333 C CA . LEU A 1 163 ? -16.443 -9.294 1.710 1.00 89.69 163 LEU A CA 1
ATOM 1334 C C . LEU A 1 163 ? -16.263 -10.585 0.907 1.00 89.69 163 LEU A C 1
ATOM 1336 O O . LEU A 1 163 ? -17.079 -10.872 0.034 1.00 89.69 163 LEU A O 1
ATOM 1340 N N . ARG A 1 164 ? -15.253 -11.411 1.212 1.00 88.62 164 ARG A N 1
ATOM 1341 C CA . ARG A 1 164 ? -15.046 -12.668 0.468 1.00 88.62 164 ARG A CA 1
ATOM 1342 C C . ARG A 1 164 ? -16.258 -13.596 0.528 1.00 88.62 164 ARG A C 1
ATOM 1344 O O . ARG A 1 164 ? -16.597 -14.198 -0.484 1.00 88.62 164 ARG A O 1
ATOM 1351 N N . GLN A 1 165 ? -16.924 -13.698 1.678 1.00 87.94 165 GLN A N 1
ATOM 1352 C CA . GLN A 1 165 ? -18.151 -14.492 1.810 1.00 87.94 165 GLN A CA 1
ATOM 1353 C C . GLN A 1 165 ? -19.292 -13.926 0.959 1.00 87.94 165 GLN A C 1
ATOM 1355 O O . GLN A 1 165 ? -19.970 -14.679 0.265 1.00 87.94 165 GLN A O 1
ATOM 1360 N N . THR A 1 166 ? -19.473 -12.605 0.975 1.00 85.88 166 THR A N 1
ATOM 1361 C CA . THR A 1 166 ? -20.509 -11.919 0.192 1.00 85.88 166 THR A CA 1
ATOM 1362 C C . THR A 1 166 ? -20.343 -12.188 -1.298 1.00 85.88 166 THR A C 1
ATOM 1364 O O . THR A 1 166 ? -21.293 -12.596 -1.959 1.00 85.88 166 THR A O 1
ATOM 1367 N N . TYR A 1 167 ? -19.126 -12.045 -1.818 1.00 79.56 167 TYR A N 1
ATOM 1368 C CA . TYR A 1 167 ? -18.855 -12.278 -3.234 1.00 79.56 167 TYR A CA 1
ATOM 1369 C C . TYR A 1 167 ? -18.863 -13.762 -3.625 1.00 79.56 167 TYR A C 1
ATOM 1371 O O . TYR A 1 167 ? -19.251 -14.086 -4.743 1.00 79.56 167 TYR A O 1
ATOM 1379 N N . ALA A 1 168 ? -18.536 -14.680 -2.710 1.00 76.19 168 ALA A N 1
ATOM 1380 C CA . ALA A 1 168 ? -18.680 -16.115 -2.961 1.00 76.19 168 ALA A CA 1
ATOM 1381 C C . ALA A 1 168 ? -20.149 -16.542 -3.157 1.00 76.19 168 ALA A C 1
ATOM 1383 O O . ALA A 1 168 ? -20.417 -17.466 -3.920 1.00 76.19 168 ALA A O 1
ATOM 1384 N N . MET A 1 169 ? -21.106 -15.866 -2.507 1.00 64.81 169 MET A N 1
ATOM 1385 C CA . MET A 1 169 ? -22.539 -16.164 -2.655 1.00 64.81 169 MET A CA 1
ATOM 1386 C C . MET A 1 169 ? -23.140 -15.682 -3.982 1.00 64.81 169 MET A C 1
ATOM 1388 O O . MET A 1 169 ? -24.189 -16.175 -4.375 1.00 64.81 169 MET A O 1
ATOM 1392 N N . VAL A 1 170 ? -22.505 -14.732 -4.675 1.00 59.50 170 VAL A N 1
ATOM 1393 C CA . VAL A 1 170 ? -23.003 -14.180 -5.953 1.00 59.50 170 VAL A CA 1
ATOM 1394 C C . VAL A 1 170 ? -22.666 -15.093 -7.145 1.00 59.50 170 VAL A C 1
ATOM 1396 O O . VAL A 1 170 ? -23.271 -14.977 -8.206 1.00 59.50 170 VAL A O 1
ATOM 1399 N N . VAL A 1 171 ? -21.724 -16.024 -6.969 1.00 52.19 171 VAL A N 1
ATOM 1400 C CA . VAL A 1 171 ? -21.231 -16.940 -8.016 1.00 52.19 171 VAL A CA 1
ATOM 1401 C C . VAL A 1 171 ? -21.826 -18.360 -7.878 1.00 52.19 171 VAL A C 1
ATOM 1403 O O . VAL A 1 171 ? -21.533 -19.226 -8.702 1.00 52.19 171 VAL A O 1
ATOM 1406 N N . ALA A 1 172 ? -22.658 -18.606 -6.857 1.00 46.56 172 ALA A N 1
ATOM 1407 C CA . ALA A 1 172 ? -23.259 -19.910 -6.543 1.00 46.56 172 ALA A CA 1
ATOM 1408 C C . ALA A 1 172 ? -24.700 -20.069 -7.055 1.00 46.56 172 ALA A C 1
ATOM 1410 O O . ALA A 1 172 ? -25.469 -19.083 -7.010 1.00 46.56 172 ALA A O 1
#